Protein AF-A0A7S0E5P9-F1 (afdb_monomer_lite)

Foldseek 3Di:
DDDDDDDDDDPPDDDDDADPVLVVVDDPVVVVVLCVVVVPDPDPCSVVVVVVCCCVSRNDDDDPDPPPDDDDDDPVRVVVVVVVVVVVVVVVVVVPDPPPDPPPPPPDDDPPDPDPDDDDDDDDDDDDDDDDDDDPDDDPDDDDDDDPDDDDDDDDDDDDDDDDD

pLDDT: mean 71.52, std 15.53, range [39.62, 96.5]

InterPro domains:
  IPR021838 Protein of unknown function DUF3431 [PF11913] (8-65)

Organism: NCBI:txid33657

Radius of gyration: 34.5 Å; chains: 1; bounding box: 50×76×113 Å

Secondary structure (DSSP, 8-state):
---------PPPS------HHHHTTS-HHHHHHHHHHHHT---TTHHHHHHHHHHHHSPPP-PPPPTTSPPPPPHHHHHHHHHHHHHHHHHHHHHT--S-------------------S--PPPPPPPPPPPPPPPPPPPPPPPPPPPPPPPPPPPPPP------

Sequence (165 aa):
PPVEAVQLSFPQGARFAVSASAIRAHPKSYYEALLATVSHSTDPWAGYYIEWMWPSIFGREPCPLPASTASPSTHRKAMENLDVMYRARLAAAAATEAPAARRNLDASPVPYASPVASPDASPPSPSPPSPSPPPPSPSPPSPSPPPPSLPPSPLPPPPSLSLPP

Structure (mmCIF, N/CA/C/O backbone):
data_AF-A0A7S0E5P9-F1
#
_entry.id   AF-A0A7S0E5P9-F1
#
loop_
_atom_site.group_PDB
_atom_site.id
_atom_site.type_symbol
_atom_site.label_atom_id
_atom_site.label_alt_id
_atom_site.label_comp_id
_atom_site.label_asym_id
_atom_site.label_entity_id
_atom_site.label_seq_id
_atom_site.pdbx_PDB_ins_code
_atom_site.Cartn_x
_atom_site.Cartn_y
_atom_site.Cartn_z
_atom_site.occupancy
_atom_site.B_iso_or_equiv
_atom_site.auth_seq_id
_atom_site.auth_comp_id
_atom_site.auth_asym_id
_atom_site.auth_atom_id
_atom_site.pdbx_PDB_model_num
ATOM 1 N N . PRO A 1 1 ? 30.497 -39.253 -4.585 1.00 51.50 1 PRO A N 1
ATOM 2 C CA . PRO A 1 1 ? 29.521 -38.938 -3.514 1.00 51.50 1 PRO A CA 1
ATOM 3 C C . PRO A 1 1 ? 28.168 -38.497 -4.103 1.00 51.50 1 PRO A C 1
ATOM 5 O O . PRO A 1 1 ? 28.170 -37.651 -4.995 1.00 51.50 1 PRO A O 1
ATOM 8 N N . PRO A 1 2 ? 27.036 -39.080 -3.673 1.00 58.22 2 PRO A N 1
ATOM 9 C CA . PRO A 1 2 ? 25.722 -38.618 -4.106 1.00 58.22 2 PRO A CA 1
ATOM 10 C C . PRO A 1 2 ? 25.440 -37.244 -3.485 1.00 58.22 2 PRO A C 1
ATOM 12 O O . PRO A 1 2 ? 25.599 -37.057 -2.282 1.00 58.22 2 PRO A O 1
ATOM 15 N N . VAL A 1 3 ? 25.087 -36.272 -4.325 1.00 65.00 3 VAL A N 1
ATOM 16 C CA . VAL A 1 3 ? 24.648 -34.942 -3.893 1.00 65.00 3 VAL A CA 1
ATOM 17 C C . VAL A 1 3 ? 23.247 -35.068 -3.310 1.00 65.00 3 VAL A C 1
ATOM 19 O O . VAL A 1 3 ? 22.302 -35.424 -4.011 1.00 65.00 3 VAL A O 1
ATOM 22 N N . GLU A 1 4 ? 23.140 -34.827 -2.010 1.00 73.75 4 GLU A N 1
ATOM 23 C CA . GLU A 1 4 ? 21.875 -34.779 -1.290 1.00 73.75 4 GLU A CA 1
ATOM 24 C C . GLU A 1 4 ? 21.001 -33.671 -1.894 1.00 73.75 4 GLU A C 1
ATOM 26 O O . GLU A 1 4 ? 21.439 -32.529 -2.062 1.00 73.75 4 GLU A O 1
ATOM 31 N N . ALA A 1 5 ? 19.783 -34.025 -2.306 1.00 73.19 5 ALA A N 1
ATOM 32 C CA . ALA A 1 5 ? 18.866 -33.083 -2.925 1.00 73.19 5 ALA A CA 1
ATOM 33 C C . ALA A 1 5 ? 18.388 -32.078 -1.869 1.00 73.19 5 ALA A C 1
ATOM 35 O O . ALA A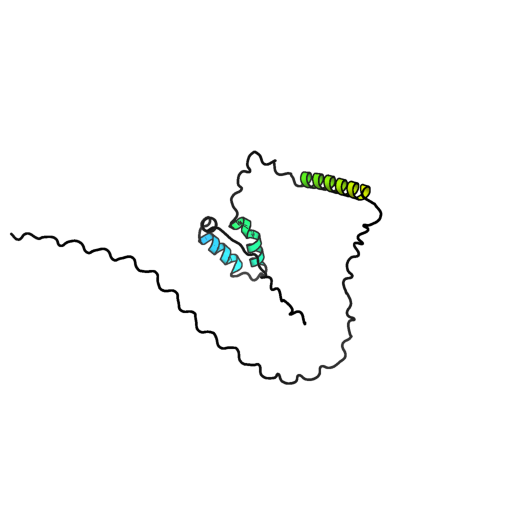 1 5 ? 17.559 -32.394 -1.018 1.00 73.19 5 ALA A O 1
ATOM 36 N N . VAL A 1 6 ? 18.914 -30.854 -1.923 1.00 78.38 6 VAL A N 1
ATOM 37 C CA . VAL A 1 6 ? 18.455 -29.753 -1.073 1.00 78.38 6 VAL A CA 1
ATOM 38 C C . VAL A 1 6 ? 17.080 -29.304 -1.565 1.00 78.38 6 VAL A C 1
ATOM 40 O O . VAL A 1 6 ? 16.957 -28.644 -2.597 1.00 78.38 6 VAL A O 1
ATOM 43 N N . GLN A 1 7 ? 16.031 -29.664 -0.826 1.00 77.38 7 GLN A N 1
ATOM 44 C CA . GLN A 1 7 ? 14.682 -29.170 -1.075 1.00 77.38 7 GLN A CA 1
ATOM 45 C C . GLN A 1 7 ? 14.541 -27.756 -0.502 1.00 77.38 7 GLN A C 1
ATOM 47 O O . GLN A 1 7 ? 14.455 -27.555 0.708 1.00 77.38 7 GLN A O 1
ATOM 52 N N . LEU A 1 8 ? 14.509 -26.761 -1.388 1.00 72.62 8 LEU A N 1
ATOM 53 C CA . LEU A 1 8 ? 14.230 -25.374 -1.028 1.00 72.62 8 LEU A CA 1
ATOM 54 C C . LEU A 1 8 ? 12.713 -25.162 -0.954 1.00 72.62 8 LEU A C 1
ATOM 56 O O . LEU A 1 8 ? 12.028 -25.146 -1.975 1.00 72.62 8 LEU A O 1
ATOM 60 N N . SER A 1 9 ? 12.179 -24.989 0.255 1.00 67.38 9 SER A N 1
ATOM 61 C CA . SER A 1 9 ? 10.795 -24.560 0.468 1.00 67.38 9 SER A CA 1
ATOM 62 C C . SER A 1 9 ? 10.731 -23.036 0.544 1.00 67.38 9 SER A C 1
ATOM 64 O O . SER A 1 9 ? 11.218 -22.436 1.505 1.00 67.38 9 SER A O 1
ATOM 66 N N . PHE A 1 10 ? 10.111 -22.403 -0.448 1.00 67.62 10 PHE A N 1
ATOM 67 C CA . PHE A 1 10 ? 9.797 -20.980 -0.385 1.00 67.62 10 PHE A CA 1
ATOM 68 C C . PHE A 1 10 ? 8.456 -20.812 0.332 1.00 67.62 10 PHE A C 1
ATOM 70 O O . PHE A 1 10 ? 7.471 -21.408 -0.113 1.00 67.62 10 PHE A O 1
ATOM 77 N N . PRO A 1 11 ? 8.381 -20.041 1.431 1.00 58.50 11 PRO A N 1
ATOM 78 C CA . PRO A 1 11 ? 7.094 -19.719 2.025 1.00 58.50 11 PRO A CA 1
ATOM 79 C C . PRO A 1 11 ? 6.270 -18.966 0.979 1.00 58.50 11 PRO A C 1
ATOM 81 O O . PRO A 1 11 ? 6.679 -17.910 0.498 1.00 58.50 11 PRO A O 1
ATOM 84 N N . GLN A 1 12 ? 5.137 -19.543 0.587 1.00 66.00 12 GLN A N 1
ATOM 85 C CA . GLN A 1 12 ? 4.184 -18.866 -0.279 1.00 66.00 12 GLN A CA 1
ATOM 86 C C . GLN A 1 12 ? 3.399 -17.876 0.582 1.00 66.00 12 GLN A C 1
ATOM 88 O O . GLN A 1 12 ? 2.796 -18.266 1.579 1.00 66.00 12 GLN A O 1
ATOM 93 N N . GLY A 1 13 ? 3.479 -16.596 0.233 1.00 64.62 13 GLY A N 1
ATOM 94 C CA . GLY A 1 13 ? 2.862 -15.501 0.977 1.00 64.62 13 GLY A CA 1
ATOM 95 C C . GLY A 1 13 ? 3.818 -14.326 1.142 1.00 64.62 13 GLY A C 1
ATOM 96 O O . GLY A 1 13 ? 5.039 -14.490 1.219 1.00 64.62 13 GLY A O 1
ATOM 97 N N . ALA A 1 14 ? 3.274 -13.117 1.176 1.00 67.69 14 ALA A N 1
ATOM 98 C CA . ALA A 1 14 ? 4.078 -11.926 1.384 1.00 67.69 14 ALA A CA 1
ATOM 99 C C . ALA A 1 14 ? 4.309 -11.688 2.889 1.00 67.69 14 ALA A C 1
ATOM 101 O O . ALA A 1 14 ? 3.421 -11.855 3.725 1.00 67.69 14 ALA A O 1
ATOM 102 N N . ARG A 1 15 ? 5.550 -11.342 3.254 1.00 70.81 15 ARG A N 1
ATOM 103 C CA . ARG A 1 15 ? 5.916 -10.955 4.623 1.00 70.81 15 ARG A CA 1
ATOM 104 C C . ARG A 1 15 ? 5.878 -9.444 4.703 1.00 70.81 15 ARG A C 1
ATOM 106 O O . ARG A 1 15 ? 6.600 -8.768 3.974 1.00 70.81 15 ARG A O 1
ATOM 113 N N . PHE A 1 16 ? 5.082 -8.929 5.623 1.00 72.88 16 PHE A N 1
ATOM 114 C CA . PHE A 1 16 ? 4.901 -7.499 5.787 1.00 72.88 16 PHE A CA 1
ATOM 115 C C . PHE A 1 16 ? 5.327 -7.090 7.188 1.00 72.88 16 PHE A C 1
ATOM 117 O O . PHE A 1 16 ? 5.060 -7.783 8.170 1.00 72.88 16 PHE A O 1
ATOM 124 N N . ALA A 1 17 ? 6.000 -5.950 7.267 1.00 82.12 17 ALA A N 1
ATOM 125 C CA . ALA A 1 17 ? 6.337 -5.303 8.518 1.00 82.12 17 ALA A CA 1
ATOM 126 C C . ALA A 1 17 ? 5.605 -3.964 8.558 1.00 82.12 17 ALA A C 1
ATOM 128 O O . ALA A 1 17 ? 5.734 -3.149 7.646 1.00 82.12 17 ALA A O 1
ATOM 129 N N . VAL A 1 18 ? 4.833 -3.749 9.617 1.00 86.50 18 VAL A N 1
ATOM 130 C CA . VAL A 1 18 ? 4.072 -2.519 9.836 1.00 86.50 18 VAL A CA 1
ATOM 131 C C . VAL A 1 18 ? 4.448 -1.977 11.209 1.00 86.50 18 VAL A C 1
ATOM 133 O O . VAL A 1 18 ? 4.596 -2.739 12.165 1.00 86.50 18 VAL A O 1
ATOM 136 N N . SER A 1 19 ? 4.635 -0.663 11.322 1.00 90.00 19 SER A N 1
ATOM 137 C CA . SER A 1 19 ? 4.920 -0.043 12.615 1.00 90.00 19 SER A CA 1
ATOM 138 C C . SER A 1 19 ? 3.683 -0.062 13.518 1.00 90.00 19 SER A C 1
ATOM 140 O O . SER A 1 19 ? 2.547 0.057 13.058 1.00 90.00 19 SER A O 1
ATOM 142 N N . ALA A 1 20 ? 3.897 -0.112 14.835 1.00 90.44 20 ALA A N 1
ATOM 143 C CA . ALA A 1 20 ? 2.802 0.010 15.801 1.00 90.44 20 ALA A CA 1
ATOM 144 C C . ALA A 1 20 ? 2.008 1.321 15.626 1.00 90.44 20 ALA A C 1
ATOM 146 O O . ALA A 1 20 ? 0.804 1.348 15.867 1.00 90.44 20 ALA A O 1
ATOM 147 N N . SER A 1 21 ? 2.667 2.399 15.184 1.00 91.31 21 SER A N 1
ATOM 148 C CA . SER A 1 21 ? 2.012 3.672 14.873 1.00 91.31 21 SER A CA 1
ATOM 149 C C . SER A 1 21 ? 1.066 3.575 13.676 1.00 91.31 21 SER A C 1
ATOM 151 O O . SER A 1 21 ? -0.041 4.090 13.760 1.00 91.31 21 SER A O 1
ATOM 153 N N . ALA A 1 22 ? 1.459 2.882 12.603 1.00 89.50 22 ALA A N 1
ATOM 154 C CA . ALA A 1 22 ? 0.614 2.694 11.426 1.00 89.50 22 ALA A CA 1
ATOM 155 C C . ALA A 1 22 ? -0.602 1.809 11.740 1.00 89.50 22 ALA A C 1
ATOM 157 O O . ALA A 1 22 ? -1.702 2.101 11.291 1.00 89.50 22 ALA A O 1
ATOM 158 N N . ILE A 1 23 ? -0.446 0.791 12.595 1.00 91.31 23 ILE A N 1
ATOM 159 C CA . ILE A 1 23 ? -1.583 -0.022 13.061 1.00 91.31 23 ILE A CA 1
ATOM 160 C C . ILE A 1 23 ? -2.570 0.831 13.871 1.00 91.31 23 ILE A C 1
ATOM 162 O O . ILE A 1 23 ? -3.781 0.720 13.706 1.00 91.31 23 ILE A O 1
ATOM 166 N N . ARG A 1 24 ? -2.068 1.712 14.740 1.00 92.94 24 ARG A N 1
ATOM 167 C CA . ARG A 1 24 ? -2.908 2.580 15.581 1.00 92.94 24 ARG A CA 1
ATOM 168 C C . ARG A 1 24 ? -3.476 3.797 14.846 1.00 92.94 24 ARG A C 1
ATOM 170 O O . ARG A 1 24 ? -4.252 4.528 15.452 1.00 92.94 24 ARG A O 1
ATOM 177 N N . ALA A 1 25 ? -3.102 4.023 13.585 1.00 91.75 25 ALA A N 1
ATOM 178 C CA . ALA A 1 25 ? -3.661 5.104 12.773 1.00 91.75 25 ALA A CA 1
ATOM 179 C C . ALA A 1 25 ? -5.161 4.900 12.503 1.00 91.75 25 ALA A C 1
ATOM 181 O O . ALA A 1 25 ? -5.897 5.874 12.374 1.00 91.75 25 ALA A O 1
ATOM 182 N N . HIS A 1 26 ? -5.614 3.644 12.491 1.00 91.38 26 HIS A N 1
ATOM 183 C CA . HIS A 1 26 ? -7.023 3.291 12.347 1.00 91.38 26 HIS A CA 1
ATOM 184 C C . HIS A 1 26 ? -7.623 2.823 13.678 1.00 91.38 26 HIS A C 1
ATOM 186 O O . HIS A 1 26 ? -6.952 2.129 14.452 1.00 91.38 26 HIS A O 1
ATOM 192 N N . PRO A 1 27 ? -8.896 3.152 13.960 1.00 94.38 27 PRO A N 1
ATOM 193 C CA . PRO A 1 27 ? -9.598 2.622 15.121 1.00 94.38 27 PRO A CA 1
ATOM 194 C C . PRO A 1 27 ? -9.860 1.118 14.965 1.00 94.38 27 PRO A C 1
ATOM 196 O O . PRO A 1 27 ? -9.960 0.595 13.858 1.00 94.38 27 PRO A O 1
ATOM 199 N N . LYS A 1 28 ? -10.057 0.411 16.084 1.00 94.44 28 LYS A N 1
ATOM 200 C CA . LYS A 1 28 ? -10.347 -1.036 16.086 1.00 94.44 28 LYS A CA 1
ATOM 201 C C . LYS A 1 28 ? -11.527 -1.413 15.176 1.00 94.44 28 LYS A C 1
ATOM 203 O O . LYS A 1 28 ? -11.445 -2.408 14.463 1.00 94.44 28 LYS A O 1
ATOM 208 N N . SER A 1 29 ? -12.577 -0.591 15.164 1.00 96.50 29 SER A N 1
ATOM 209 C CA . SER A 1 29 ? -13.784 -0.802 14.354 1.00 96.50 29 SER A CA 1
ATOM 210 C C . SER A 1 29 ? -13.505 -0.879 12.851 1.00 96.50 29 SER A C 1
ATOM 212 O O . SER A 1 29 ? -14.191 -1.606 12.139 1.00 96.50 29 SER A O 1
ATOM 214 N N . TYR A 1 30 ? -12.477 -0.178 12.363 1.00 94.00 30 TYR A N 1
ATOM 215 C CA . TYR A 1 30 ? -12.048 -0.261 10.969 1.00 94.00 30 TYR A CA 1
ATOM 216 C C . TYR A 1 30 ? -11.570 -1.678 10.622 1.00 94.00 30 TYR A C 1
ATOM 218 O O . TYR A 1 30 ? -12.003 -2.258 9.630 1.00 94.00 30 TYR A O 1
ATOM 226 N N . TYR A 1 31 ? -10.728 -2.269 11.474 1.00 92.62 31 TYR A N 1
ATOM 227 C CA . TYR A 1 31 ? -10.227 -3.630 11.276 1.00 92.62 31 TYR A CA 1
ATOM 228 C C . TYR A 1 31 ? -11.314 -4.688 11.460 1.00 92.62 31 TYR A C 1
ATOM 230 O O . TYR A 1 31 ? -11.303 -5.695 10.761 1.00 92.62 31 TYR A O 1
ATOM 238 N N . GLU A 1 32 ? -12.267 -4.461 12.366 1.00 94.12 32 GLU A N 1
ATOM 239 C CA . GLU A 1 32 ? -13.432 -5.338 12.533 1.00 94.12 32 GLU A CA 1
ATOM 240 C C . GLU A 1 32 ? -14.303 -5.352 11.271 1.00 94.12 32 GLU A C 1
ATOM 242 O O . GLU A 1 32 ? -14.692 -6.425 10.811 1.00 94.12 32 GLU A O 1
ATOM 247 N N . ALA A 1 33 ? -14.539 -4.189 10.656 1.00 91.19 33 ALA A N 1
ATOM 248 C CA . ALA A 1 33 ? -15.236 -4.101 9.376 1.00 91.19 33 ALA A CA 1
ATOM 249 C C . ALA A 1 33 ? -14.454 -4.800 8.251 1.00 91.19 33 ALA A C 1
ATOM 251 O O . ALA A 1 33 ? -15.044 -5.528 7.457 1.00 91.19 33 ALA A O 1
ATOM 252 N N . LEU A 1 34 ? -13.128 -4.632 8.214 1.00 89.75 34 LEU A N 1
ATOM 253 C CA . LEU A 1 34 ? -12.252 -5.288 7.239 1.00 89.75 34 LEU A CA 1
ATOM 254 C C . LEU A 1 34 ? -12.236 -6.817 7.402 1.00 89.75 34 LEU A C 1
ATOM 256 O O . LEU A 1 34 ? -12.175 -7.550 6.425 1.00 89.75 34 LEU A O 1
ATOM 260 N N . LEU A 1 35 ? -12.298 -7.315 8.637 1.00 89.06 35 LEU A N 1
ATOM 261 C CA . LEU A 1 35 ? -12.389 -8.747 8.917 1.00 89.06 35 LEU A CA 1
ATOM 262 C C . LEU A 1 35 ? -13.749 -9.309 8.512 1.00 89.06 35 LEU A C 1
ATOM 264 O O . LEU A 1 35 ? -13.800 -10.397 7.944 1.00 89.06 35 LEU A O 1
ATOM 268 N N . ALA A 1 36 ? -14.830 -8.564 8.752 1.00 88.44 36 ALA A N 1
ATOM 269 C CA . ALA A 1 36 ? -16.182 -8.987 8.403 1.00 88.44 36 ALA A CA 1
ATOM 270 C C . ALA A 1 36 ? -16.370 -9.214 6.892 1.00 88.44 36 ALA A C 1
ATOM 272 O O . ALA A 1 36 ? -17.163 -10.073 6.503 1.00 88.44 36 ALA A O 1
ATOM 273 N N . THR A 1 37 ? -15.634 -8.495 6.032 1.00 83.88 37 THR A N 1
ATOM 274 C CA . THR A 1 37 ? -15.699 -8.708 4.575 1.00 83.88 37 THR A CA 1
ATOM 275 C C . THR A 1 37 ? -15.058 -10.025 4.138 1.00 83.88 37 THR A C 1
ATOM 277 O O . THR A 1 37 ? -15.481 -10.596 3.136 1.00 83.88 37 THR A O 1
ATOM 280 N N . VAL A 1 38 ? -14.076 -10.538 4.888 1.00 83.06 38 VAL A N 1
ATOM 281 C CA . VAL A 1 38 ? -13.331 -11.760 4.540 1.00 83.06 38 VAL A CA 1
ATOM 282 C C . VAL A 1 38 ? -13.849 -12.984 5.302 1.00 83.06 38 VAL A C 1
ATOM 284 O O . VAL A 1 38 ? -13.902 -14.074 4.736 1.00 83.06 38 VAL A O 1
ATOM 287 N N . SER A 1 39 ? -14.284 -12.827 6.559 1.00 78.25 39 SER A N 1
ATOM 288 C CA . SER A 1 39 ? -14.667 -13.932 7.457 1.00 78.25 39 SER A CA 1
ATOM 289 C C . SER A 1 39 ? -15.880 -14.738 6.989 1.00 78.25 39 SER A C 1
ATOM 291 O O . SER A 1 39 ? -16.036 -15.893 7.378 1.00 78.25 39 SER A O 1
ATOM 293 N N . HIS A 1 40 ? -16.734 -14.136 6.160 1.00 72.81 40 HIS A N 1
ATOM 294 C CA . HIS A 1 40 ? -17.922 -14.770 5.582 1.00 72.81 40 HIS A CA 1
ATOM 295 C C . HIS A 1 40 ? -17.843 -14.888 4.056 1.00 72.81 40 HIS A C 1
ATOM 297 O O . HIS A 1 40 ? -18.841 -15.206 3.408 1.00 72.81 40 HIS A O 1
ATOM 303 N N . SER A 1 41 ? -16.674 -14.612 3.471 1.00 63.09 41 SER A N 1
ATOM 304 C CA . SER A 1 41 ? -16.512 -14.641 2.023 1.00 63.09 41 SER A CA 1
ATOM 305 C C . SER A 1 41 ? -16.537 -16.080 1.507 1.00 63.09 41 SER A C 1
ATOM 307 O O . SER A 1 41 ? -15.787 -16.948 1.944 1.00 63.09 41 SER A O 1
ATOM 309 N N . THR A 1 42 ? -17.434 -16.339 0.557 1.00 71.69 42 THR A N 1
ATOM 310 C CA . THR A 1 42 ? -17.412 -17.562 -0.262 1.00 71.69 42 THR A CA 1
ATOM 311 C C . THR A 1 42 ? -16.310 -17.492 -1.324 1.00 71.69 42 THR A C 1
ATOM 313 O O . THR A 1 42 ? -15.980 -18.500 -1.942 1.00 71.69 42 THR A O 1
ATOM 316 N N . ASP A 1 43 ? -15.764 -16.294 -1.554 1.00 77.25 43 ASP A N 1
ATOM 317 C CA . ASP A 1 43 ? -14.761 -16.026 -2.573 1.00 77.25 43 ASP A CA 1
ATOM 318 C C . ASP A 1 43 ? -13.345 -16.368 -2.069 1.00 77.25 43 ASP A C 1
ATOM 320 O O . ASP A 1 43 ? -12.824 -15.671 -1.191 1.00 77.25 43 ASP A O 1
ATOM 324 N N . PRO A 1 44 ? -12.680 -17.391 -2.639 1.00 80.38 44 PRO A N 1
ATOM 325 C CA . PRO A 1 44 ? -11.316 -17.755 -2.265 1.00 80.38 44 PRO A CA 1
ATOM 326 C C . PRO A 1 44 ? -10.283 -16.653 -2.561 1.00 80.38 44 PRO A C 1
ATOM 328 O O . PRO A 1 44 ? -9.168 -16.719 -2.044 1.00 80.38 44 PRO A O 1
ATOM 331 N N . TRP A 1 45 ? -10.623 -15.635 -3.360 1.00 82.12 45 TRP A N 1
ATOM 332 C CA . TRP A 1 45 ? -9.715 -14.546 -3.730 1.00 82.12 45 TRP A CA 1
ATOM 333 C C . TRP A 1 45 ? -9.762 -13.340 -2.784 1.00 82.12 45 TRP A C 1
ATOM 335 O O . TRP A 1 45 ? -8.890 -12.474 -2.865 1.00 82.12 45 TRP A O 1
ATOM 345 N N . ALA A 1 46 ? -10.716 -13.269 -1.850 1.00 82.69 46 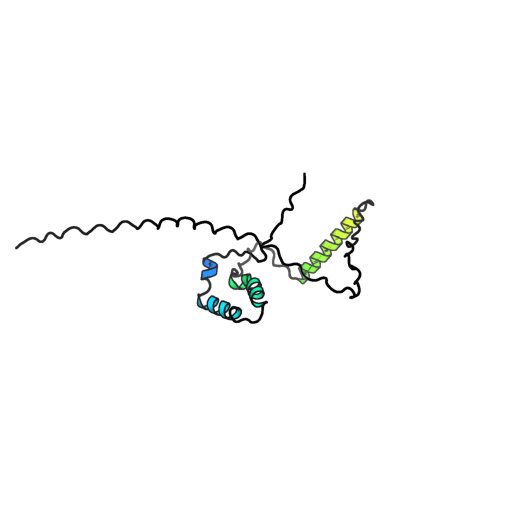ALA A N 1
ATOM 346 C CA . ALA A 1 46 ? -10.883 -12.111 -0.964 1.00 82.69 46 ALA A CA 1
ATOM 347 C C . ALA A 1 46 ? -9.615 -11.788 -0.144 1.00 82.69 46 ALA A C 1
ATOM 349 O O . ALA A 1 46 ? -9.248 -10.621 0.014 1.00 82.69 46 ALA A O 1
ATOM 350 N N . GLY A 1 47 ? -8.898 -12.819 0.316 1.00 81.12 47 GLY A N 1
ATOM 351 C CA . GLY A 1 47 ? -7.613 -12.652 1.003 1.00 81.12 47 GLY A CA 1
ATOM 352 C C . GLY A 1 47 ? -6.540 -12.007 0.118 1.00 81.12 47 GLY A C 1
ATOM 353 O O . GLY A 1 47 ? -5.834 -11.106 0.564 1.00 81.12 47 GLY A O 1
ATOM 354 N N . TYR A 1 48 ? -6.481 -12.382 -1.163 1.00 83.31 48 TYR A N 1
ATOM 355 C CA . TYR A 1 48 ? -5.535 -11.812 -2.127 1.00 83.31 48 TYR A CA 1
ATOM 356 C C . TYR A 1 48 ? -5.785 -10.319 -2.369 1.00 83.31 48 TYR A C 1
ATOM 358 O O . TYR A 1 48 ? -4.847 -9.526 -2.465 1.00 83.31 48 TYR A O 1
ATOM 366 N N . TYR A 1 49 ? -7.052 -9.905 -2.416 1.00 84.00 49 TYR A N 1
ATOM 367 C CA . TYR A 1 49 ? -7.392 -8.488 -2.532 1.00 84.00 49 TYR A CA 1
ATOM 368 C C . TYR A 1 49 ? -6.955 -7.683 -1.307 1.00 84.00 49 TYR A C 1
ATOM 370 O O . TYR A 1 49 ? -6.457 -6.568 -1.455 1.00 84.00 49 TYR A O 1
ATOM 378 N N . ILE A 1 50 ? -7.079 -8.244 -0.103 1.00 86.69 50 ILE A N 1
ATOM 379 C CA . ILE A 1 50 ? -6.595 -7.599 1.126 1.00 86.69 50 ILE A CA 1
ATOM 380 C C . ILE A 1 50 ? -5.076 -7.430 1.104 1.00 86.69 50 ILE A C 1
ATOM 382 O O . ILE A 1 50 ? -4.581 -6.361 1.464 1.00 86.69 50 ILE A O 1
ATOM 386 N N . GLU A 1 51 ? -4.342 -8.433 0.623 1.00 85.44 51 GLU A N 1
ATOM 387 C CA . GLU A 1 51 ? -2.893 -8.324 0.433 1.00 85.44 51 GLU A CA 1
ATOM 388 C C . GLU A 1 51 ? -2.533 -7.198 -0.546 1.00 85.44 51 GLU A C 1
ATOM 390 O O . GLU A 1 51 ? -1.625 -6.408 -0.281 1.00 85.44 51 GLU A O 1
ATOM 395 N N . TRP A 1 52 ? -3.284 -7.059 -1.641 1.00 84.06 52 TRP A N 1
ATOM 396 C CA . TRP A 1 52 ? -3.104 -5.966 -2.599 1.00 84.06 52 TRP A CA 1
ATOM 397 C C . TRP A 1 52 ? -3.441 -4.586 -2.036 1.00 84.06 52 TRP A C 1
ATOM 399 O O . TRP A 1 52 ? -2.811 -3.598 -2.413 1.00 84.06 52 TRP A O 1
ATOM 409 N N . MET A 1 53 ? -4.415 -4.498 -1.131 1.00 87.75 53 MET A N 1
ATOM 410 C CA . MET A 1 53 ? -4.824 -3.242 -0.498 1.00 87.75 53 MET A CA 1
ATOM 411 C C . MET A 1 53 ? -3.941 -2.840 0.686 1.00 87.75 53 MET A C 1
ATOM 413 O O . MET A 1 53 ? -4.128 -1.755 1.238 1.00 87.75 53 MET A O 1
ATOM 417 N N . TRP A 1 54 ? -2.958 -3.653 1.078 1.00 87.06 54 TRP A N 1
ATOM 418 C CA . TRP A 1 54 ? -2.066 -3.351 2.200 1.00 87.06 54 TRP A CA 1
ATOM 419 C C . TRP A 1 54 ? -1.435 -1.946 2.125 1.00 87.06 54 TRP A C 1
ATOM 421 O O . TRP A 1 54 ? -1.466 -1.234 3.135 1.00 87.06 54 TRP A O 1
ATOM 431 N N . PRO A 1 55 ? -0.935 -1.470 0.963 1.00 85.50 55 PRO A N 1
ATOM 432 C CA . PRO A 1 55 ? -0.409 -0.113 0.836 1.00 85.50 55 PRO A CA 1
ATOM 433 C C . PRO A 1 55 ? -1.467 0.973 1.029 1.00 85.50 55 PRO A C 1
ATOM 435 O O . PRO A 1 55 ? -1.116 2.087 1.380 1.00 85.50 55 PRO A O 1
ATOM 438 N N . SER A 1 56 ? -2.748 0.688 0.812 1.00 87.12 56 SER A N 1
ATOM 439 C CA . SER A 1 56 ? -3.834 1.632 1.093 1.00 87.12 56 SER A CA 1
ATOM 440 C C . SER A 1 56 ? -4.238 1.609 2.567 1.00 87.12 56 SER A C 1
ATOM 442 O O . SER A 1 56 ? -4.571 2.649 3.123 1.00 87.12 56 SER A O 1
ATOM 444 N N . ILE A 1 57 ? -4.178 0.441 3.213 1.00 89.25 57 ILE A N 1
ATOM 445 C CA . ILE A 1 57 ? -4.552 0.273 4.624 1.00 89.25 57 ILE A CA 1
ATOM 446 C C . ILE A 1 57 ? -3.475 0.854 5.548 1.00 89.25 57 ILE A C 1
ATOM 448 O O . ILE A 1 57 ? -3.784 1.590 6.479 1.00 89.25 57 ILE A O 1
ATOM 452 N N . PHE A 1 58 ? -2.203 0.543 5.295 1.00 89.44 58 PHE A N 1
ATOM 453 C CA . PHE A 1 58 ? -1.078 0.935 6.156 1.00 89.44 58 PHE A CA 1
ATOM 454 C C . PHE A 1 58 ? -0.081 1.868 5.463 1.00 89.44 58 PHE A C 1
ATOM 456 O O . PHE A 1 58 ? 1.012 2.113 5.984 1.00 89.44 58 PHE A O 1
ATOM 463 N N . GLY A 1 59 ? -0.429 2.365 4.275 1.00 82.31 59 GLY A N 1
ATOM 464 C CA . GLY A 1 59 ? 0.377 3.340 3.557 1.00 82.31 59 GLY A CA 1
ATOM 465 C C . GLY A 1 59 ? 0.606 4.592 4.373 1.00 82.31 59 GLY A C 1
ATOM 466 O O . GLY A 1 59 ? -0.218 5.008 5.185 1.00 82.31 59 GLY A O 1
ATOM 467 N N . ARG A 1 60 ? 1.755 5.217 4.137 1.00 73.00 60 ARG A N 1
ATOM 468 C CA . ARG A 1 60 ? 1.985 6.570 4.628 1.00 73.00 60 ARG A CA 1
ATOM 469 C C . ARG A 1 60 ? 1.206 7.526 3.738 1.00 73.00 60 ARG A C 1
ATOM 471 O O . ARG A 1 60 ? 1.192 7.350 2.520 1.00 73.00 60 ARG A O 1
ATOM 478 N N . GLU A 1 61 ? 0.642 8.559 4.352 1.00 70.94 61 GLU A N 1
ATOM 479 C CA . GLU A 1 61 ? 0.180 9.738 3.624 1.00 70.94 61 GLU A CA 1
ATOM 480 C C . GLU A 1 61 ? 1.279 10.206 2.656 1.00 70.94 61 GLU A C 1
ATOM 482 O O . GLU A 1 61 ? 2.469 10.132 3.009 1.00 70.94 61 GLU A O 1
ATOM 487 N N . PRO A 1 62 ? 0.917 10.648 1.439 1.00 69.25 62 PRO A N 1
ATOM 488 C CA . PRO A 1 62 ? 1.881 11.099 0.453 1.00 69.25 62 PRO A CA 1
ATOM 489 C C . PRO A 1 62 ? 2.772 12.173 1.075 1.00 69.25 62 PRO A C 1
ATOM 491 O O . PRO A 1 62 ? 2.337 13.275 1.405 1.00 69.25 62 PRO A O 1
ATOM 494 N N . CYS A 1 63 ? 4.043 11.824 1.271 1.00 68.50 63 CYS A N 1
ATOM 495 C CA . CYS A 1 63 ? 5.032 12.777 1.741 1.00 68.50 63 CYS A CA 1
ATOM 496 C C . CYS A 1 63 ? 5.243 13.810 0.630 1.00 68.50 63 CYS A C 1
ATOM 498 O O . CYS A 1 63 ? 5.426 13.410 -0.526 1.00 68.50 63 CYS A O 1
ATOM 500 N N . PRO A 1 64 ? 5.270 15.116 0.945 1.00 70.00 64 PRO A N 1
ATOM 501 C CA . PRO A 1 64 ? 5.733 16.096 -0.018 1.00 70.00 64 PRO A CA 1
ATOM 502 C C . PRO A 1 64 ? 7.156 15.715 -0.426 1.00 70.00 64 PRO A C 1
ATOM 504 O O . PRO A 1 64 ? 8.054 15.576 0.410 1.00 70.00 64 PRO A O 1
ATOM 507 N N . LEU A 1 65 ? 7.327 15.466 -1.719 1.00 70.62 65 LEU A N 1
ATOM 508 C CA . LEU A 1 65 ? 8.624 15.205 -2.317 1.00 70.62 65 LEU A CA 1
ATOM 509 C C . LEU A 1 65 ? 9.515 16.445 -2.095 1.00 70.62 65 LEU A C 1
ATOM 511 O O . LEU A 1 65 ? 9.020 17.570 -2.221 1.00 70.62 65 LEU A O 1
ATOM 515 N N . PRO A 1 66 ? 10.801 16.289 -1.726 1.00 77.38 66 PRO A N 1
ATOM 516 C CA . PRO A 1 66 ? 11.681 17.436 -1.525 1.00 77.38 66 PRO A CA 1
ATOM 517 C C . PRO A 1 66 ? 11.746 18.272 -2.810 1.00 77.38 66 PRO A C 1
ATOM 519 O O . PRO A 1 66 ? 11.770 17.721 -3.903 1.00 77.38 66 PRO A O 1
ATOM 522 N N . ALA A 1 67 ? 11.839 19.600 -2.714 1.00 68.69 67 ALA A N 1
ATOM 523 C CA . ALA A 1 67 ? 11.843 20.481 -3.896 1.00 68.69 67 ALA A CA 1
ATOM 524 C C . ALA A 1 67 ? 12.968 20.176 -4.918 1.00 68.69 67 ALA A C 1
ATOM 526 O O . ALA A 1 67 ? 12.914 20.631 -6.055 1.00 68.69 67 ALA A O 1
ATOM 527 N N . SER A 1 68 ? 13.979 19.401 -4.509 1.00 72.06 68 SER A N 1
ATOM 528 C CA . SER A 1 68 ? 15.084 18.916 -5.345 1.00 72.06 68 SER A CA 1
ATOM 529 C C . SER A 1 68 ? 14.717 17.712 -6.232 1.00 72.06 68 SER A C 1
ATOM 531 O O . SER A 1 68 ? 15.364 17.471 -7.250 1.00 72.06 68 SER A O 1
ATOM 533 N N . THR A 1 69 ? 13.679 16.939 -5.896 1.00 70.19 69 THR A N 1
ATOM 534 C CA . THR A 1 69 ? 13.237 15.848 -6.775 1.00 70.19 69 THR A CA 1
ATOM 535 C C . THR A 1 69 ? 12.525 16.414 -7.992 1.00 70.19 69 THR A C 1
ATOM 537 O O . THR A 1 69 ? 11.549 17.153 -7.864 1.00 70.19 69 THR A O 1
ATOM 540 N N . ALA A 1 70 ? 13.018 16.046 -9.176 1.00 69.38 70 ALA A N 1
ATOM 541 C CA . ALA A 1 70 ? 12.378 16.378 -10.437 1.00 69.38 70 ALA A CA 1
ATOM 542 C C . ALA A 1 70 ? 10.907 15.945 -10.414 1.00 69.38 70 ALA A C 1
ATOM 544 O O . ALA A 1 70 ? 10.574 14.873 -9.899 1.00 69.38 70 ALA A O 1
ATOM 545 N N . SER A 1 71 ? 10.036 16.780 -10.983 1.00 74.06 71 SER A N 1
ATOM 546 C CA . SER A 1 71 ? 8.608 16.491 -11.061 1.00 74.06 71 SER A CA 1
ATOM 547 C C . SER A 1 71 ? 8.382 15.097 -11.654 1.00 74.06 71 SER A C 1
ATOM 549 O O . SER A 1 71 ? 9.031 14.763 -12.655 1.00 74.06 71 SER A O 1
ATOM 551 N N . PRO A 1 72 ? 7.475 14.287 -11.077 1.00 77.00 72 PRO A N 1
ATOM 552 C CA . PRO A 1 72 ? 7.208 12.948 -11.577 1.00 77.00 72 PRO A CA 1
ATOM 553 C C . PRO A 1 72 ? 6.855 13.023 -13.063 1.00 77.00 72 PRO A C 1
ATOM 555 O O . PRO A 1 72 ? 5.979 13.782 -13.485 1.00 77.00 72 PRO A O 1
ATOM 558 N N . SER A 1 73 ? 7.592 12.273 -13.882 1.00 81.44 73 SER A N 1
ATOM 559 C CA . SER A 1 73 ? 7.356 12.236 -15.320 1.00 81.44 73 SER A CA 1
ATOM 560 C C . SER A 1 73 ? 5.986 11.626 -15.599 1.00 81.44 73 SER A C 1
ATOM 562 O O . SER A 1 73 ? 5.635 10.597 -15.021 1.00 81.44 73 SER A O 1
ATOM 564 N N . THR A 1 74 ? 5.226 12.219 -16.517 1.00 90.06 74 THR A N 1
ATOM 565 C CA . THR A 1 74 ? 3.963 11.624 -16.964 1.00 90.06 74 THR A CA 1
ATOM 566 C C . THR A 1 74 ? 4.234 10.311 -17.698 1.00 90.06 74 THR A C 1
ATOM 568 O O . THR A 1 74 ? 5.291 10.153 -18.310 1.00 90.06 74 THR A O 1
ATOM 571 N N . HIS A 1 75 ? 3.273 9.381 -17.682 1.00 86.94 75 HIS A N 1
ATOM 572 C CA . HIS A 1 75 ? 3.412 8.081 -18.351 1.00 86.94 75 HIS A CA 1
ATOM 573 C C . HIS A 1 75 ? 3.854 8.220 -19.818 1.00 86.94 75 HIS A C 1
ATOM 575 O O . HIS A 1 75 ? 4.823 7.597 -20.236 1.00 86.94 75 HIS A O 1
ATOM 581 N N . ARG A 1 76 ? 3.212 9.120 -20.572 1.00 93.12 76 ARG A N 1
ATOM 582 C CA . ARG A 1 76 ? 3.578 9.434 -21.961 1.00 93.12 76 ARG A CA 1
ATOM 583 C C . ARG A 1 76 ? 5.045 9.852 -22.099 1.00 93.12 76 ARG A C 1
ATOM 585 O O . ARG A 1 76 ? 5.766 9.268 -22.897 1.00 93.12 76 ARG A O 1
ATOM 592 N N . LYS A 1 77 ? 5.502 10.802 -21.278 1.00 93.38 77 LYS A N 1
ATOM 593 C CA . LYS A 1 77 ? 6.890 11.285 -21.309 1.00 93.38 77 LYS A CA 1
ATOM 594 C C . LYS A 1 77 ? 7.886 10.188 -20.917 1.00 93.38 77 LYS A C 1
ATOM 596 O O . LYS A 1 77 ? 8.985 10.128 -21.459 1.00 93.38 77 LYS A O 1
ATOM 601 N N . ALA A 1 78 ? 7.506 9.311 -19.988 1.00 91.19 78 ALA A N 1
ATOM 602 C CA . ALA A 1 78 ? 8.311 8.152 -19.620 1.00 91.19 78 ALA A CA 1
ATOM 603 C C . ALA A 1 78 ? 8.446 7.159 -20.788 1.00 91.19 78 ALA A C 1
ATOM 605 O O . ALA A 1 78 ? 9.543 6.663 -21.030 1.00 91.19 78 ALA A O 1
ATOM 606 N N . MET A 1 79 ? 7.366 6.912 -21.538 1.00 96.12 79 MET A N 1
ATOM 607 C CA . MET A 1 79 ? 7.381 6.037 -22.718 1.00 96.12 79 MET A CA 1
ATOM 608 C C . MET A 1 79 ? 8.194 6.618 -23.874 1.00 96.12 79 MET A C 1
ATOM 610 O O . MET A 1 79 ? 8.982 5.897 -24.477 1.00 96.12 79 MET A O 1
ATOM 614 N N . GLU A 1 80 ? 8.081 7.920 -24.132 1.00 96.12 80 GLU A N 1
ATOM 615 C CA . GLU A 1 80 ? 8.921 8.610 -25.120 1.00 96.12 80 GLU A CA 1
ATOM 616 C C . GLU A 1 80 ? 10.410 8.487 -24.768 1.00 96.12 80 GLU A C 1
ATOM 618 O O . GLU A 1 80 ? 11.230 8.142 -25.618 1.00 96.12 80 GLU A O 1
ATOM 623 N N . ASN A 1 81 ? 10.770 8.701 -23.498 1.00 92.69 81 ASN A N 1
ATOM 624 C CA . ASN A 1 81 ? 12.155 8.566 -23.052 1.00 92.69 81 ASN A CA 1
ATOM 625 C C . ASN A 1 81 ? 12.654 7.114 -23.164 1.00 92.69 81 ASN A C 1
ATOM 627 O O . ASN A 1 81 ? 13.788 6.872 -23.573 1.00 92.69 81 ASN A O 1
ATOM 631 N N . LEU A 1 82 ? 11.796 6.139 -22.851 1.00 94.69 82 LEU A N 1
ATOM 632 C CA . LEU A 1 82 ? 12.118 4.720 -22.988 1.00 94.69 82 LEU A CA 1
ATOM 633 C C . LEU A 1 82 ? 12.389 4.344 -24.451 1.00 94.69 82 LEU A C 1
ATOM 635 O O . LEU A 1 82 ? 13.379 3.662 -24.709 1.00 94.69 82 LEU A O 1
ATOM 639 N N . ASP A 1 83 ? 11.582 4.827 -25.403 1.00 96.00 83 ASP A N 1
ATOM 640 C CA . ASP A 1 83 ? 11.807 4.602 -26.840 1.00 96.00 83 ASP A CA 1
ATOM 641 C C . ASP A 1 83 ? 13.155 5.183 -27.293 1.00 96.00 83 ASP A C 1
ATOM 643 O O . ASP A 1 83 ? 13.946 4.498 -27.945 1.00 96.00 83 ASP A O 1
ATOM 647 N N . VAL A 1 84 ? 13.480 6.408 -26.865 1.00 95.25 84 VAL A N 1
ATOM 648 C CA . VAL A 1 84 ? 14.779 7.035 -27.159 1.00 95.25 84 VAL A CA 1
ATOM 649 C C . VAL A 1 84 ? 15.935 6.191 -26.616 1.00 95.25 84 VAL A C 1
ATOM 651 O O . VAL A 1 84 ? 16.879 5.889 -27.352 1.00 95.25 84 VAL A O 1
ATOM 654 N N . MET A 1 85 ? 15.861 5.759 -25.353 1.00 94.00 85 MET A N 1
ATOM 655 C CA . MET A 1 85 ? 16.905 4.925 -24.751 1.00 94.00 85 MET A CA 1
ATOM 656 C C . MET A 1 85 ? 17.024 3.560 -25.438 1.00 94.00 85 MET A C 1
ATOM 658 O O . MET A 1 85 ? 18.133 3.058 -25.634 1.00 94.00 85 MET A O 1
ATOM 662 N N . TYR A 1 86 ? 15.900 2.961 -25.830 1.00 94.19 86 TYR A N 1
ATOM 663 C CA . TYR A 1 86 ? 15.872 1.679 -26.523 1.00 94.19 86 TYR A CA 1
ATOM 664 C C . TYR A 1 86 ? 16.540 1.768 -27.899 1.00 94.19 86 TYR A C 1
ATOM 666 O O . TYR A 1 86 ? 17.415 0.959 -28.209 1.00 94.19 86 TYR A O 1
ATOM 674 N N . ARG A 1 87 ? 16.218 2.796 -28.691 1.00 94.69 87 ARG A N 1
ATOM 675 C CA . ARG A 1 87 ? 16.850 3.021 -30.001 1.00 94.69 87 ARG A CA 1
ATOM 676 C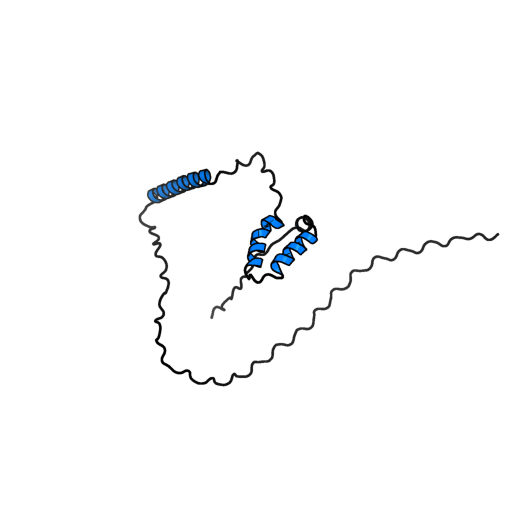 C . ARG A 1 87 ? 18.341 3.309 -29.884 1.00 94.69 87 ARG A C 1
ATOM 678 O O . ARG A 1 87 ? 19.118 2.768 -30.665 1.00 94.69 87 ARG A O 1
ATOM 685 N N . ALA A 1 88 ? 18.754 4.095 -28.890 1.00 92.00 88 ALA A N 1
ATOM 686 C CA . ALA A 1 88 ? 20.170 4.340 -28.625 1.00 92.00 88 ALA A CA 1
ATOM 687 C C . ALA A 1 88 ? 20.916 3.040 -28.277 1.00 92.00 88 ALA A C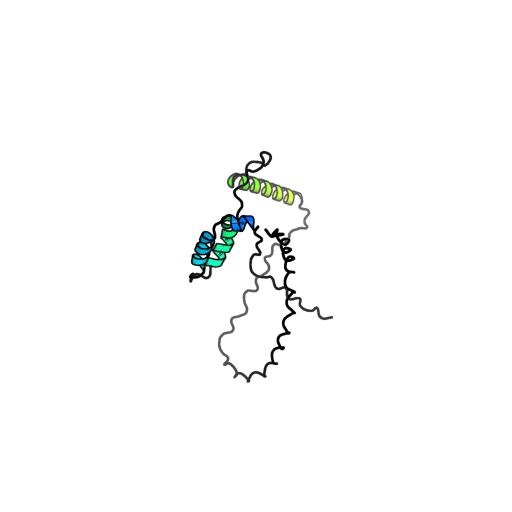 1
ATOM 689 O O . ALA A 1 88 ? 22.011 2.800 -28.784 1.00 92.00 88 ALA A O 1
ATOM 690 N N . ARG A 1 89 ? 20.302 2.158 -27.475 1.00 90.94 89 ARG A N 1
ATOM 691 C CA . ARG A 1 89 ? 20.856 0.832 -27.166 1.00 90.94 89 ARG A CA 1
ATOM 692 C C . ARG A 1 89 ? 20.958 -0.053 -28.410 1.00 90.94 89 ARG A C 1
ATOM 694 O O . ARG A 1 89 ? 21.974 -0.720 -28.572 1.00 90.94 89 ARG A O 1
ATOM 701 N N . LEU A 1 90 ? 19.947 -0.058 -29.280 1.00 91.88 90 LEU A N 1
ATOM 702 C CA . LEU A 1 90 ? 19.992 -0.811 -30.538 1.00 91.88 90 LEU A CA 1
ATOM 703 C C . LEU A 1 90 ? 21.096 -0.299 -31.470 1.00 91.88 90 LEU A C 1
ATOM 705 O O . LEU A 1 90 ? 21.852 -1.099 -32.012 1.00 91.88 90 LEU A O 1
ATOM 709 N N . ALA A 1 91 ? 21.235 1.021 -31.610 1.00 85.88 91 ALA A N 1
ATOM 710 C CA . ALA A 1 91 ? 22.288 1.627 -32.421 1.00 85.88 91 ALA A CA 1
ATOM 711 C C . ALA A 1 91 ? 23.690 1.316 -31.870 1.00 85.88 91 ALA A C 1
ATOM 713 O O . ALA A 1 91 ? 24.590 0.973 -32.633 1.00 85.88 91 ALA A O 1
ATOM 714 N N . ALA A 1 92 ? 23.870 1.366 -30.547 1.00 82.12 92 ALA A N 1
ATOM 715 C CA . ALA A 1 92 ? 25.126 0.988 -29.902 1.00 82.12 92 ALA A CA 1
ATOM 716 C C . ALA A 1 92 ? 25.443 -0.508 -30.075 1.00 82.12 92 ALA A C 1
ATOM 718 O O . ALA A 1 92 ? 26.594 -0.868 -30.318 1.00 82.12 92 ALA A O 1
ATOM 719 N N . ALA A 1 93 ? 24.433 -1.380 -29.996 1.00 77.25 93 ALA A N 1
ATOM 720 C CA . ALA A 1 93 ? 24.596 -2.810 -30.249 1.00 77.25 93 ALA A CA 1
ATOM 721 C C . ALA A 1 93 ? 24.995 -3.089 -31.707 1.00 77.25 93 ALA A C 1
ATOM 723 O O . ALA A 1 93 ? 25.929 -3.851 -31.936 1.00 77.25 93 ALA A O 1
ATOM 724 N N . ALA A 1 94 ? 24.362 -2.417 -32.673 1.00 76.31 94 ALA A N 1
ATOM 725 C CA . ALA A 1 94 ? 24.709 -2.518 -34.090 1.00 76.31 94 ALA A CA 1
ATOM 726 C C . ALA A 1 94 ? 26.124 -1.988 -34.389 1.00 76.31 94 ALA A C 1
ATOM 728 O O . ALA A 1 94 ? 26.854 -2.577 -35.179 1.00 76.31 94 ALA A O 1
ATOM 729 N N . ALA A 1 95 ? 26.551 -0.914 -33.716 1.00 73.12 95 ALA A N 1
ATOM 730 C CA . ALA A 1 95 ? 27.909 -0.379 -33.839 1.00 73.12 95 ALA A CA 1
ATOM 731 C C . ALA A 1 95 ? 28.988 -1.286 -33.210 1.00 73.12 95 ALA A C 1
ATOM 733 O O . ALA A 1 95 ? 30.167 -1.136 -33.520 1.00 73.12 95 ALA A O 1
ATOM 734 N N . THR A 1 96 ? 28.594 -2.222 -32.339 1.00 63.88 96 THR A N 1
ATOM 735 C CA . THR A 1 96 ? 29.499 -3.148 -31.635 1.00 63.88 96 THR A CA 1
ATOM 736 C C . THR A 1 96 ? 29.529 -4.546 -32.281 1.00 63.88 96 THR A C 1
ATOM 738 O O . THR A 1 96 ? 30.169 -5.451 -31.747 1.00 63.88 96 THR A O 1
ATOM 741 N N . GLU A 1 97 ? 28.884 -4.765 -33.437 1.00 52.22 97 GLU A N 1
ATOM 742 C CA . GLU A 1 97 ? 28.965 -6.053 -34.144 1.00 52.22 97 GLU A CA 1
ATOM 743 C C . GLU A 1 97 ? 30.359 -6.293 -34.761 1.00 52.22 97 GLU A C 1
ATOM 745 O O . GLU A 1 97 ? 30.616 -6.060 -35.939 1.00 52.22 97 GLU A O 1
ATOM 750 N N . ALA A 1 98 ? 31.255 -6.862 -33.950 1.00 50.28 98 ALA A N 1
ATOM 751 C CA . ALA A 1 98 ? 32.070 -7.999 -34.369 1.00 50.28 98 ALA A CA 1
ATOM 752 C C . ALA A 1 98 ? 31.190 -9.275 -34.344 1.00 50.28 98 ALA A C 1
ATOM 754 O O . ALA A 1 98 ? 30.293 -9.380 -33.500 1.00 50.28 98 ALA A O 1
ATOM 755 N N . PRO A 1 99 ? 31.406 -10.269 -35.229 1.00 48.91 99 PRO A N 1
ATOM 756 C CA . PRO A 1 99 ? 30.426 -11.311 -35.556 1.00 48.91 99 PRO A CA 1
ATOM 757 C C . PRO A 1 99 ? 30.403 -12.467 -34.536 1.00 48.91 99 PRO A C 1
ATOM 759 O O . PRO A 1 99 ? 30.555 -13.630 -34.899 1.00 48.91 99 PRO A O 1
ATOM 762 N N . ALA A 1 100 ? 30.237 -12.176 -33.245 1.00 50.84 100 ALA A N 1
ATOM 763 C CA . ALA A 1 100 ? 30.307 -13.188 -32.189 1.00 50.84 100 ALA A CA 1
ATOM 764 C C . ALA A 1 100 ? 29.334 -12.938 -31.027 1.00 50.84 100 ALA A C 1
ATOM 766 O O . ALA A 1 100 ? 29.693 -13.106 -29.868 1.00 50.84 100 ALA A O 1
ATOM 767 N N . ALA A 1 101 ? 28.089 -12.546 -31.300 1.00 50.34 101 ALA A N 1
ATOM 768 C CA . ALA A 1 101 ? 27.034 -12.615 -30.285 1.00 50.34 101 ALA A CA 1
ATOM 769 C C . ALA A 1 101 ? 25.630 -12.693 -30.895 1.00 50.34 101 ALA A C 1
ATOM 771 O O . ALA A 1 101 ? 24.696 -12.055 -30.414 1.00 50.34 101 ALA A O 1
ATOM 772 N N . ARG A 1 102 ? 25.436 -13.547 -31.908 1.00 52.12 102 ARG A N 1
ATOM 773 C CA . ARG A 1 102 ? 24.107 -14.121 -32.144 1.00 52.12 102 ARG A CA 1
ATOM 774 C C . ARG A 1 102 ? 23.788 -15.038 -30.963 1.00 52.12 102 ARG A C 1
ATOM 776 O O . ARG A 1 102 ? 23.972 -16.248 -31.034 1.00 52.12 102 ARG A O 1
ATOM 783 N N . ARG A 1 103 ? 23.360 -14.461 -29.836 1.00 56.09 103 ARG A N 1
ATOM 784 C CA . ARG A 1 103 ? 22.610 -15.213 -28.831 1.00 56.09 103 ARG A CA 1
ATOM 785 C C . ARG A 1 103 ? 21.312 -15.603 -29.518 1.00 56.09 103 ARG A C 1
ATOM 787 O O . ARG A 1 103 ? 20.390 -14.799 -29.596 1.00 56.09 103 ARG A O 1
ATOM 794 N N . ASN A 1 104 ? 21.303 -16.806 -30.086 1.00 47.81 104 ASN A N 1
ATOM 795 C CA . ASN A 1 104 ? 20.089 -17.481 -30.500 1.00 47.81 104 ASN A CA 1
ATOM 796 C C . ASN A 1 104 ? 19.135 -17.430 -29.303 1.00 47.81 104 ASN A C 1
ATOM 798 O O . ASN A 1 104 ? 19.346 -18.123 -28.310 1.00 47.81 104 ASN A O 1
ATOM 802 N N . LEU A 1 105 ? 18.120 -16.572 -29.378 1.00 51.81 105 LEU A N 1
ATOM 803 C CA . LEU A 1 105 ? 16.922 -16.675 -28.554 1.00 51.81 105 LEU A CA 1
ATOM 804 C C . LEU A 1 105 ? 16.074 -17.812 -29.130 1.00 51.81 105 LEU A C 1
ATOM 806 O O . LEU A 1 105 ? 14.927 -17.610 -29.517 1.00 51.81 105 LEU A O 1
ATOM 810 N N . ASP A 1 106 ? 16.680 -18.994 -29.253 1.00 48.22 106 ASP A N 1
ATOM 811 C CA . ASP A 1 106 ? 15.923 -20.210 -29.473 1.00 48.22 106 ASP A CA 1
ATOM 812 C C . ASP A 1 106 ? 15.139 -20.410 -28.178 1.00 48.22 106 ASP A C 1
ATOM 814 O O . ASP A 1 106 ? 15.714 -20.587 -27.098 1.00 48.22 106 ASP A O 1
ATOM 818 N N . ALA A 1 107 ? 13.826 -20.206 -28.252 1.00 51.06 107 ALA A N 1
ATOM 819 C CA . ALA A 1 107 ? 12.950 -20.545 -27.153 1.00 51.06 107 ALA A CA 1
ATOM 820 C C . ALA A 1 107 ? 13.193 -22.023 -26.852 1.00 51.06 107 ALA A C 1
ATOM 822 O O . ALA A 1 107 ? 13.038 -22.858 -27.741 1.00 51.06 107 ALA A O 1
ATOM 823 N N . SER A 1 108 ? 13.598 -22.331 -25.616 1.00 48.09 108 SER A N 1
ATOM 824 C CA . SER A 1 108 ? 13.730 -23.714 -25.161 1.00 48.09 108 SER A CA 1
ATOM 825 C C . SER A 1 108 ? 12.476 -24.472 -25.599 1.00 48.09 108 SER A C 1
ATOM 827 O O . SER A 1 108 ? 11.378 -24.011 -25.260 1.00 48.09 108 SER A O 1
ATOM 829 N N . PRO A 1 109 ? 12.594 -25.586 -26.345 1.00 49.16 109 PRO A N 1
ATOM 830 C CA . PRO A 1 109 ? 11.430 -26.345 -26.747 1.00 49.16 109 PRO A CA 1
ATOM 831 C C . PRO A 1 109 ? 10.683 -26.721 -25.476 1.00 49.16 109 PRO A C 1
ATOM 833 O O . PRO A 1 109 ? 11.230 -27.385 -24.593 1.00 49.16 109 PRO A O 1
ATOM 836 N N . VAL A 1 110 ? 9.447 -26.248 -25.352 1.00 52.81 110 VAL A N 1
ATOM 837 C CA . VAL A 1 110 ? 8.507 -26.841 -24.411 1.00 52.81 110 VAL A CA 1
ATOM 838 C C . VAL A 1 110 ? 8.412 -28.319 -24.792 1.00 52.81 110 VAL A C 1
ATOM 840 O O . VAL A 1 110 ? 8.091 -28.610 -25.946 1.00 52.81 110 VAL A O 1
ATOM 843 N N . PRO A 1 111 ? 8.700 -29.275 -23.893 1.00 43.59 111 PRO A N 1
ATOM 844 C CA . PRO A 1 111 ? 8.394 -30.664 -24.171 1.00 43.59 111 PRO A CA 1
ATOM 845 C C . PRO A 1 111 ? 6.872 -30.805 -24.092 1.00 43.59 111 PRO A C 1
ATOM 847 O O . PRO A 1 111 ? 6.317 -31.147 -23.052 1.00 43.59 111 PRO A O 1
ATOM 850 N N . TYR A 1 112 ? 6.177 -30.481 -25.181 1.00 51.00 112 TYR A N 1
ATOM 851 C CA . TYR A 1 112 ? 4.787 -30.863 -25.356 1.00 51.00 112 TYR A CA 1
ATOM 852 C C . TYR A 1 112 ? 4.738 -32.083 -26.262 1.00 51.00 112 TYR A C 1
ATOM 854 O O . TYR A 1 112 ? 4.981 -31.978 -27.460 1.00 51.00 112 TYR A O 1
ATOM 862 N N . ALA A 1 113 ? 4.455 -33.220 -25.630 1.00 40.81 113 ALA A N 1
ATOM 863 C CA . ALA A 1 113 ? 3.712 -34.378 -26.127 1.00 40.81 113 ALA A CA 1
ATOM 864 C C . ALA A 1 113 ? 4.318 -35.656 -25.533 1.00 40.81 113 ALA A C 1
ATOM 866 O O . ALA A 1 113 ? 5.042 -36.394 -26.199 1.00 40.81 113 ALA A O 1
ATOM 867 N N . SER A 1 114 ? 3.970 -35.966 -24.281 1.00 50.16 114 SER A N 1
ATOM 868 C CA . SER A 1 114 ? 3.805 -37.384 -23.956 1.00 50.16 114 SER A CA 1
ATOM 869 C C . SER A 1 114 ? 2.684 -37.901 -24.862 1.00 50.16 114 SER A C 1
ATOM 871 O O . SER A 1 114 ? 1.627 -37.261 -24.911 1.00 50.16 114 SER A O 1
ATOM 873 N N . PRO A 1 115 ? 2.880 -38.994 -25.615 1.00 44.34 115 PRO A N 1
ATOM 874 C CA . PRO A 1 115 ? 1.808 -39.539 -26.424 1.00 44.34 115 PRO A CA 1
ATOM 875 C C . PRO A 1 115 ? 0.675 -39.953 -25.486 1.00 44.34 115 PRO A C 1
ATOM 877 O O . PRO A 1 115 ? 0.894 -40.651 -24.495 1.00 44.34 115 PRO A O 1
ATOM 880 N N . VAL A 1 116 ? -0.534 -39.489 -25.796 1.00 47.31 116 VAL A N 1
ATOM 881 C CA . VAL A 1 116 ? -1.770 -40.005 -25.212 1.00 47.31 116 VAL A CA 1
ATOM 882 C C . VAL A 1 116 ? -1.818 -41.495 -25.539 1.00 47.31 116 VAL A C 1
ATOM 884 O O . VAL A 1 116 ? -2.114 -41.885 -26.668 1.00 47.31 116 VAL A O 1
ATOM 887 N N . ALA A 1 117 ? -1.474 -42.334 -24.564 1.00 39.62 117 ALA A N 1
ATOM 888 C CA . ALA A 1 117 ? -1.781 -43.749 -24.630 1.00 39.62 117 ALA A CA 1
ATOM 889 C C . ALA A 1 117 ? -3.302 -43.893 -24.489 1.00 39.62 117 ALA A C 1
ATOM 891 O O . ALA A 1 117 ? -3.901 -43.396 -23.535 1.00 39.62 117 ALA A O 1
ATOM 892 N N . SER A 1 118 ? -3.917 -44.519 -25.491 1.00 41.75 118 SER A N 1
ATOM 893 C CA . SER A 1 118 ? -5.339 -44.869 -25.503 1.00 41.75 118 SER A CA 1
ATOM 894 C C . SER A 1 118 ? -5.706 -45.781 -24.319 1.00 41.75 118 SER A C 1
ATOM 896 O O . SER A 1 118 ? -4.837 -46.488 -23.803 1.00 41.75 118 SER A O 1
ATOM 898 N N . PRO A 1 119 ? -6.976 -45.778 -23.874 1.00 53.00 119 PRO A N 1
ATOM 899 C CA . PRO A 1 119 ? -7.396 -46.439 -22.650 1.00 53.00 119 PRO A CA 1
ATOM 900 C C . PRO A 1 119 ? -7.729 -47.900 -22.944 1.00 53.00 119 PRO A C 1
ATOM 902 O O . PRO A 1 119 ? -8.860 -48.208 -23.300 1.00 53.00 119 PRO A O 1
ATOM 905 N N . ASP A 1 120 ? -6.763 -48.803 -22.810 1.00 51.00 120 ASP A N 1
ATOM 906 C CA . ASP A 1 120 ? -7.086 -50.226 -22.698 1.00 51.00 120 ASP A CA 1
ATOM 907 C C . ASP A 1 120 ? -5.988 -50.987 -21.949 1.00 51.00 120 ASP A C 1
ATOM 909 O O . ASP A 1 120 ? -5.031 -51.493 -22.527 1.00 51.00 120 ASP A O 1
ATOM 913 N N . ALA A 1 121 ? -6.095 -51.003 -20.623 1.00 41.97 121 ALA A N 1
ATOM 914 C CA . ALA A 1 121 ? -5.530 -52.047 -19.777 1.00 41.97 121 ALA A CA 1
ATOM 915 C C . ALA A 1 121 ? -6.186 -51.949 -18.397 1.00 41.97 121 ALA A C 1
ATOM 917 O O . ALA A 1 121 ? -6.076 -50.939 -17.701 1.00 41.97 121 ALA A O 1
ATOM 918 N N . SER A 1 122 ? -6.902 -53.006 -18.022 1.00 50.12 122 SER A N 1
ATOM 919 C CA . SER A 1 122 ? -7.547 -53.153 -16.716 1.00 50.12 122 SER A CA 1
ATOM 920 C C . SER A 1 122 ? -6.545 -52.967 -15.562 1.00 50.12 122 SER A C 1
ATOM 922 O O . SER A 1 122 ? -5.419 -53.463 -15.658 1.00 50.12 122 SER A O 1
ATOM 924 N N . PRO A 1 123 ? -6.923 -52.300 -14.456 1.00 50.50 123 PRO A N 1
ATOM 925 C CA . PRO A 1 123 ? -6.029 -52.136 -13.317 1.00 50.50 123 PRO A CA 1
ATOM 926 C C . PRO A 1 123 ? -5.843 -53.473 -12.574 1.00 50.50 123 PRO A C 1
ATOM 928 O O . PRO A 1 123 ? -6.834 -54.153 -12.295 1.00 50.50 123 PRO A O 1
ATOM 931 N N . PRO A 1 124 ? -4.611 -53.868 -12.204 1.00 50.12 124 PRO A N 1
ATOM 932 C CA . PRO A 1 124 ? -4.412 -54.955 -11.255 1.00 50.12 124 PRO A CA 1
ATOM 933 C C . PRO A 1 124 ? -4.832 -54.522 -9.839 1.00 50.12 124 PRO A C 1
ATOM 935 O O . PRO A 1 124 ? -4.617 -53.378 -9.433 1.00 50.12 124 PRO A O 1
ATOM 938 N N . SER A 1 125 ? -5.437 -55.458 -9.100 1.00 51.41 125 SER A N 1
ATOM 939 C CA . SER A 1 125 ? -5.890 -55.316 -7.708 1.00 51.41 125 SER A CA 1
ATOM 940 C C . SER A 1 125 ? -4.856 -54.662 -6.778 1.00 51.41 125 SER A C 1
ATOM 942 O O . SER A 1 125 ? -3.668 -54.9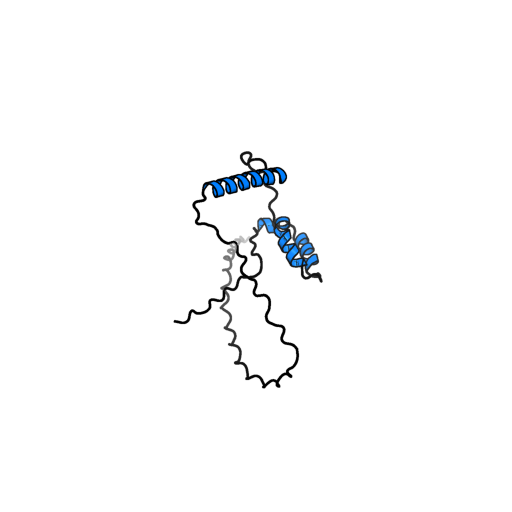77 -6.874 1.00 51.41 125 SER A O 1
ATOM 944 N N . PRO A 1 126 ? -5.288 -53.838 -5.805 1.00 49.75 126 PRO A N 1
ATOM 945 C CA . PRO A 1 126 ? -4.391 -53.289 -4.799 1.00 49.75 126 PRO A CA 1
ATOM 946 C C . PRO A 1 126 ? -3.985 -54.367 -3.782 1.00 49.75 126 PRO A C 1
ATOM 948 O O . PRO A 1 126 ? -4.827 -54.952 -3.099 1.00 49.75 126 PRO A O 1
ATOM 951 N N . SER A 1 127 ? -2.680 -54.603 -3.653 1.00 55.50 127 SER A N 1
ATOM 952 C CA . SER A 1 127 ? -2.100 -55.278 -2.486 1.00 55.50 127 SER A CA 1
ATOM 953 C C . SER A 1 127 ? -2.341 -54.442 -1.218 1.00 55.50 127 SER A C 1
ATOM 955 O O . SER A 1 127 ? -2.339 -53.210 -1.297 1.00 55.50 127 SER A O 1
ATOM 957 N N . PRO A 1 128 ? -2.533 -55.068 -0.042 1.00 62.28 128 PRO A N 1
ATOM 958 C CA . PRO A 1 128 ? -2.765 -54.336 1.199 1.00 62.28 128 PRO A CA 1
ATOM 959 C C . PRO A 1 128 ? -1.526 -53.511 1.594 1.00 62.28 128 PRO A C 1
ATOM 961 O O . PRO A 1 128 ? -0.398 -53.964 1.378 1.00 62.28 128 PRO A O 1
ATOM 964 N N . PRO A 1 129 ? -1.700 -52.313 2.181 1.00 55.50 129 PRO A N 1
ATOM 965 C CA . PRO A 1 129 ? -0.576 -51.502 2.629 1.00 55.50 129 PRO A CA 1
ATOM 966 C C . PRO A 1 129 ? 0.122 -52.152 3.831 1.00 55.50 129 PRO A C 1
ATOM 968 O O . PRO A 1 129 ? -0.527 -52.575 4.790 1.00 55.50 129 PRO A O 1
ATOM 971 N N . SER A 1 130 ? 1.457 -52.194 3.794 1.00 59.34 130 SER A N 1
ATOM 972 C CA . SER A 1 130 ? 2.284 -52.449 4.980 1.00 59.34 130 SER A CA 1
ATOM 973 C C . SER A 1 130 ? 1.969 -51.427 6.082 1.00 59.34 130 SER A C 1
ATOM 975 O O . SER A 1 130 ? 1.741 -50.255 5.767 1.00 59.34 130 SER A O 1
ATOM 977 N N . PRO A 1 131 ? 1.981 -51.822 7.367 1.00 59.50 131 PRO A N 1
ATOM 978 C CA . PRO A 1 131 ? 1.695 -50.906 8.464 1.00 59.50 131 PRO A CA 1
ATOM 979 C C . PRO A 1 131 ? 2.772 -49.817 8.561 1.00 59.50 131 PRO A C 1
ATOM 981 O O . PRO A 1 131 ? 3.967 -50.107 8.634 1.00 59.50 131 PRO A O 1
ATOM 984 N N . SER A 1 132 ? 2.332 -48.557 8.569 1.00 60.53 132 SER A N 1
ATOM 985 C CA . SER A 1 132 ? 3.175 -47.388 8.825 1.00 60.53 132 SER A CA 1
ATOM 986 C C . SER A 1 132 ? 3.853 -47.483 10.200 1.00 60.53 132 SER A C 1
ATOM 988 O O . SER A 1 132 ? 3.216 -47.939 11.155 1.00 60.53 132 SER A O 1
ATOM 990 N N . PRO A 1 133 ? 5.106 -47.016 10.355 1.00 63.97 133 PRO A N 1
ATOM 991 C CA . PRO A 1 133 ? 5.695 -46.851 11.679 1.00 63.97 133 PRO A CA 1
ATOM 992 C C . PRO A 1 133 ? 4.898 -45.806 12.484 1.00 63.97 133 PRO A C 1
ATOM 994 O O . PRO A 1 133 ? 4.369 -44.856 11.895 1.00 63.97 133 PRO A O 1
ATOM 997 N N . PRO A 1 134 ? 4.785 -45.959 13.817 1.00 64.38 134 PRO A N 1
ATOM 998 C CA . PRO A 1 134 ? 4.076 -44.994 14.649 1.00 64.38 134 PRO A CA 1
ATOM 999 C C . PRO A 1 134 ? 4.770 -43.621 14.609 1.00 64.38 134 PRO A C 1
ATOM 1001 O O . PRO A 1 134 ? 5.992 -43.553 14.437 1.00 64.38 134 PRO A O 1
ATOM 1004 N N . PRO A 1 135 ? 4.015 -42.520 14.778 1.00 63.19 135 PRO A N 1
ATOM 1005 C CA . PRO A 1 135 ? 4.594 -41.185 14.839 1.00 63.19 135 PRO A CA 1
ATOM 1006 C C . PRO A 1 135 ? 5.556 -41.066 16.035 1.00 63.19 135 PRO A C 1
ATOM 1008 O O . PRO A 1 135 ? 5.306 -41.676 17.080 1.00 63.19 135 PRO A O 1
ATOM 1011 N N . PRO A 1 136 ? 6.640 -40.276 15.924 1.00 62.78 136 PRO A N 1
ATOM 1012 C CA . PRO A 1 136 ? 7.477 -39.974 17.074 1.00 62.78 136 PRO A CA 1
ATOM 1013 C C . PRO A 1 136 ? 6.652 -39.231 18.132 1.00 62.78 136 PRO A C 1
ATOM 1015 O O . PRO A 1 136 ? 5.886 -38.318 17.815 1.00 62.78 136 PRO A O 1
ATOM 1018 N N . SER A 1 137 ? 6.809 -39.642 19.392 1.00 67.88 137 SER A N 1
ATOM 1019 C CA . SER A 1 137 ? 6.173 -39.009 20.548 1.00 67.88 137 SER A CA 1
ATOM 1020 C C . SER A 1 137 ? 6.418 -37.494 20.560 1.00 67.88 137 SER A C 1
ATOM 1022 O O . SER A 1 137 ? 7.541 -37.065 20.272 1.00 67.88 137 SER A O 1
ATOM 1024 N N . PRO A 1 138 ? 5.420 -36.668 20.926 1.00 61.25 138 PRO A N 1
ATOM 1025 C CA . PRO A 1 138 ? 5.627 -35.235 21.070 1.00 61.25 138 PRO A CA 1
ATOM 1026 C C . PRO A 1 138 ? 6.694 -34.979 22.138 1.00 61.25 138 PRO A C 1
ATOM 1028 O O . PRO A 1 138 ? 6.633 -35.527 23.241 1.00 61.25 138 PRO A O 1
ATOM 1031 N N . SER A 1 139 ? 7.690 -34.158 21.802 1.00 64.19 139 SER A N 1
ATOM 1032 C CA . SER A 1 139 ? 8.669 -33.672 22.774 1.00 64.19 139 SER A CA 1
ATOM 1033 C C . SER A 1 139 ? 7.945 -32.958 23.925 1.00 64.19 139 SER A C 1
ATOM 1035 O O . SER A 1 139 ? 6.948 -32.272 23.675 1.00 64.19 139 SER A O 1
ATOM 1037 N N . PRO A 1 140 ? 8.407 -33.102 25.182 1.00 65.81 140 PRO A N 1
ATOM 1038 C CA . PRO A 1 140 ? 7.806 -32.387 26.300 1.00 65.81 140 PRO A CA 1
ATOM 1039 C C . PRO A 1 140 ? 7.884 -30.870 26.059 1.00 65.81 140 PRO A C 1
ATOM 1041 O O . PRO A 1 140 ? 8.853 -30.398 25.455 1.00 65.81 140 PRO A O 1
ATOM 1044 N N . PRO A 1 141 ? 6.881 -30.097 26.508 1.00 60.03 141 PRO A N 1
ATOM 1045 C CA . PRO A 1 141 ? 6.895 -28.651 26.352 1.00 60.03 141 PRO A CA 1
ATOM 1046 C C . PRO A 1 141 ? 8.121 -28.060 27.056 1.00 60.03 141 PRO A C 1
ATOM 1048 O O . PRO A 1 141 ? 8.434 -28.428 28.191 1.00 60.03 141 PRO A O 1
ATOM 1051 N N . SER A 1 142 ? 8.806 -27.136 26.378 1.00 65.00 142 SER A N 1
ATOM 1052 C CA . SER A 1 142 ? 9.852 -26.312 26.987 1.00 65.00 142 SER A CA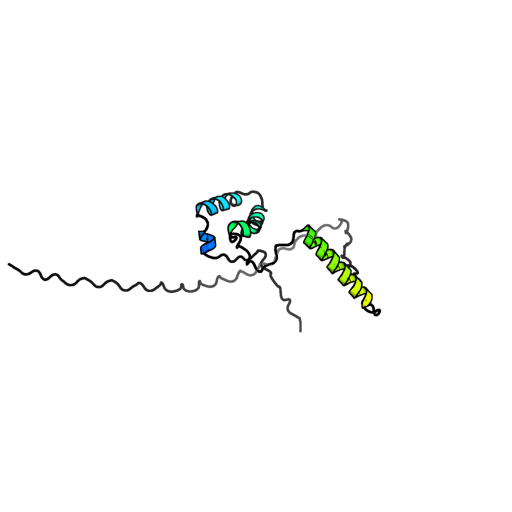 1
ATOM 1053 C C . SER A 1 142 ? 9.330 -25.667 28.278 1.00 65.00 142 SER A C 1
ATOM 1055 O O . SER A 1 142 ? 8.181 -25.214 28.296 1.00 65.00 142 SER A O 1
ATOM 1057 N N . PRO A 1 143 ? 10.140 -25.591 29.350 1.00 63.38 143 PRO A N 1
ATOM 1058 C CA . PRO A 1 143 ? 9.720 -24.932 30.578 1.00 63.38 143 PRO A CA 1
ATOM 1059 C C . PRO A 1 143 ? 9.390 -23.465 30.291 1.00 63.38 143 PRO A C 1
ATOM 1061 O O . PRO A 1 143 ? 10.165 -22.755 29.646 1.00 63.38 143 PRO A O 1
ATOM 1064 N N . SER A 1 144 ? 8.218 -23.028 30.755 1.00 64.81 144 SER A N 1
ATOM 1065 C CA . SER A 1 144 ? 7.765 -21.642 30.652 1.00 64.81 144 SER A CA 1
ATOM 1066 C C . SER A 1 144 ? 8.822 -20.677 31.205 1.00 64.81 144 SER A C 1
ATOM 1068 O O . SER A 1 144 ? 9.436 -20.981 32.234 1.00 64.81 144 SER A O 1
ATOM 1070 N N . PRO A 1 145 ? 9.032 -19.503 30.580 1.00 68.25 145 PRO A N 1
ATOM 1071 C CA . PRO A 1 145 ? 9.880 -18.473 31.165 1.00 68.25 145 PRO A CA 1
ATOM 1072 C C . PRO A 1 145 ? 9.318 -18.049 32.535 1.00 68.25 145 PRO A C 1
ATOM 1074 O O . PRO A 1 145 ? 8.094 -18.036 32.713 1.00 68.25 145 PRO A O 1
ATOM 1077 N N . PRO A 1 146 ? 10.180 -17.716 33.514 1.00 68.44 146 PRO A N 1
ATOM 1078 C CA . PRO A 1 146 ? 9.724 -17.279 34.826 1.00 68.44 146 PRO A CA 1
ATOM 1079 C C . PRO A 1 146 ? 8.888 -15.994 34.702 1.00 68.44 146 PRO A C 1
ATOM 1081 O O . PRO A 1 146 ? 9.144 -15.179 33.807 1.00 68.44 146 PRO A O 1
ATOM 1084 N N . PRO A 1 147 ? 7.890 -15.792 35.580 1.00 68.12 147 PRO A N 1
ATOM 1085 C CA . PRO A 1 147 ? 7.105 -14.566 35.579 1.00 68.12 147 PRO A CA 1
ATOM 1086 C C . PRO A 1 147 ? 8.011 -13.349 35.838 1.00 68.12 147 PRO A C 1
ATOM 1088 O O . PRO A 1 147 ? 9.014 -13.472 36.548 1.00 68.12 147 PRO A O 1
ATOM 1091 N N . PRO A 1 148 ? 7.673 -12.167 35.292 1.00 67.06 148 PRO A N 1
ATOM 1092 C CA . PRO A 1 148 ? 8.395 -10.943 35.607 1.00 67.06 148 PRO A CA 1
ATOM 1093 C C . PRO A 1 148 ? 8.321 -10.674 37.114 1.00 67.06 148 PRO A C 1
ATOM 1095 O O . PRO A 1 148 ? 7.255 -10.780 37.723 1.00 67.06 148 PRO A O 1
ATOM 1098 N N . SER A 1 149 ? 9.466 -10.336 37.709 1.00 65.50 149 SER A N 1
ATOM 1099 C CA . SER A 1 149 ? 9.580 -9.976 39.121 1.00 65.50 149 SER A CA 1
ATOM 1100 C C . SER A 1 149 ? 8.577 -8.874 39.471 1.00 65.50 149 SER A C 1
ATOM 1102 O O . SER A 1 149 ? 8.557 -7.821 38.830 1.00 65.50 149 SER A O 1
ATOM 1104 N N . LEU A 1 150 ? 7.745 -9.122 40.485 1.00 64.69 150 LEU A N 1
ATOM 1105 C CA . LEU A 1 150 ? 6.837 -8.122 41.048 1.00 64.69 150 LEU A CA 1
ATOM 1106 C C . LEU A 1 150 ? 7.633 -6.873 41.479 1.00 64.69 150 LEU A C 1
ATOM 1108 O O . LEU A 1 150 ? 8.734 -7.017 42.019 1.00 64.69 150 LEU A O 1
ATOM 1112 N N . PRO A 1 151 ? 7.101 -5.653 41.277 1.00 69.06 151 PRO A N 1
ATOM 1113 C CA . PRO A 1 151 ? 7.700 -4.459 41.857 1.00 69.06 151 PRO A CA 1
ATOM 1114 C C . PRO A 1 151 ? 7.695 -4.566 43.394 1.00 69.06 151 PRO A C 1
ATOM 1116 O O . PRO A 1 151 ? 6.786 -5.182 43.959 1.00 69.06 151 PRO A O 1
ATOM 1119 N N . PRO A 1 152 ? 8.689 -3.984 44.088 1.00 65.06 152 PRO A N 1
ATOM 1120 C CA . PRO A 1 152 ? 8.741 -4.019 45.544 1.00 65.06 152 PRO A CA 1
ATOM 1121 C C . PRO A 1 152 ? 7.498 -3.350 46.143 1.00 65.06 152 PRO A C 1
ATOM 1123 O O . PRO A 1 152 ? 7.089 -2.272 45.707 1.00 65.06 152 PRO A O 1
ATOM 1126 N N . SER A 1 153 ? 6.901 -4.004 47.141 1.00 69.44 153 SER A N 1
ATOM 1127 C CA . SER A 1 153 ? 5.752 -3.486 47.886 1.00 69.44 153 SER A CA 1
ATOM 1128 C C . SER A 1 153 ? 6.052 -2.100 48.474 1.00 69.44 153 SER A C 1
ATOM 1130 O O . SER A 1 153 ? 7.160 -1.884 48.975 1.00 69.44 153 SER A O 1
ATOM 1132 N N . PRO A 1 154 ? 5.087 -1.162 48.472 1.00 66.00 154 PRO A N 1
ATOM 1133 C CA . PRO A 1 154 ? 5.264 0.113 49.150 1.00 66.00 154 PRO A CA 1
ATOM 1134 C C . PRO A 1 154 ? 5.419 -0.111 50.662 1.00 66.00 154 PRO A C 1
ATOM 1136 O O . PRO A 1 154 ? 4.675 -0.884 51.268 1.00 66.00 154 PRO A O 1
ATOM 1139 N N . LEU A 1 155 ? 6.412 0.560 51.253 1.00 67.69 155 LEU A N 1
ATOM 1140 C CA . LEU A 1 155 ? 6.658 0.585 52.697 1.00 67.69 155 LEU A CA 1
ATOM 1141 C C . LEU A 1 155 ? 5.392 1.023 53.460 1.00 67.69 155 LEU A C 1
ATOM 1143 O O . LEU A 1 155 ? 4.697 1.934 52.999 1.00 67.69 155 LEU A O 1
ATOM 1147 N N . PRO A 1 156 ? 5.097 0.428 54.632 1.00 69.94 156 PRO A N 1
ATOM 1148 C CA . PRO A 1 156 ? 3.999 0.894 55.466 1.00 69.94 156 PRO A CA 1
ATOM 1149 C C . PRO A 1 156 ? 4.281 2.315 55.989 1.00 69.94 156 PRO A C 1
ATOM 1151 O O . PRO A 1 156 ? 5.440 2.658 56.246 1.00 69.94 156 PRO A O 1
ATOM 1154 N N . PRO A 1 157 ? 3.242 3.153 56.163 1.00 69.00 157 PRO A N 1
ATOM 1155 C CA . PRO A 1 157 ? 3.402 4.480 56.743 1.00 69.00 157 PRO A CA 1
ATOM 1156 C C . PRO A 1 157 ? 3.840 4.391 58.218 1.00 69.00 157 PRO A C 1
ATOM 1158 O O . PRO A 1 157 ? 3.523 3.408 58.896 1.00 69.00 157 PRO A O 1
ATOM 1161 N N . PRO A 1 158 ? 4.560 5.404 58.736 1.00 68.94 158 PRO A N 1
ATOM 1162 C CA . PRO A 1 158 ? 4.992 5.420 60.128 1.00 68.94 158 PRO A CA 1
ATOM 1163 C C . PRO A 1 158 ? 3.790 5.518 61.084 1.00 68.94 158 PRO A C 1
ATOM 1165 O O . PRO A 1 158 ? 2.769 6.118 60.731 1.00 68.94 158 PRO A O 1
ATOM 1168 N N . PRO A 1 159 ? 3.896 4.962 62.305 1.00 61.31 159 PRO A N 1
ATOM 1169 C CA . PRO A 1 159 ? 2.818 5.013 63.281 1.00 61.31 159 PRO A CA 1
ATOM 1170 C C . PRO A 1 159 ? 2.565 6.455 63.731 1.00 61.31 159 PRO A C 1
ATOM 1172 O O . PRO A 1 159 ? 3.487 7.179 64.111 1.00 61.31 159 PRO A O 1
ATOM 1175 N N . SER A 1 160 ? 1.298 6.868 63.710 1.00 60.84 160 SER A N 1
ATOM 1176 C CA . SER A 1 160 ? 0.860 8.119 64.321 1.00 60.84 160 SER A CA 1
ATOM 1177 C C . SER A 1 160 ? 1.023 8.020 65.837 1.00 60.84 160 SER A C 1
ATOM 1179 O O . SER A 1 160 ? 0.371 7.207 66.490 1.00 60.84 160 SER A O 1
ATOM 1181 N N . LEU A 1 161 ? 1.903 8.849 66.397 1.00 57.38 161 LEU A N 1
ATOM 1182 C CA . LEU A 1 161 ? 2.011 9.042 67.838 1.00 57.38 161 LEU A CA 1
ATOM 1183 C C . LEU A 1 161 ? 0.756 9.775 68.328 1.00 57.38 161 LEU A C 1
ATOM 1185 O O . LEU A 1 161 ? 0.661 10.997 68.236 1.00 57.38 161 LEU A O 1
ATOM 1189 N N . SER A 1 162 ? -0.219 9.023 68.838 1.00 55.75 162 SER A N 1
ATOM 1190 C CA . SER A 1 162 ? -1.274 9.578 69.684 1.00 55.75 162 SER A CA 1
ATOM 1191 C C . SER A 1 162 ? -0.677 9.942 71.041 1.00 55.75 162 SER A C 1
ATOM 1193 O O . SER A 1 162 ? -0.252 9.069 71.796 1.00 55.75 162 SER A O 1
ATOM 1195 N N . LEU A 1 163 ? -0.651 11.241 71.339 1.00 58.25 163 LEU A N 1
ATOM 1196 C CA . LEU A 1 163 ? -0.420 11.767 72.682 1.00 58.25 163 LEU A CA 1
ATOM 1197 C C . LEU A 1 163 ? -1.673 11.489 73.545 1.00 58.25 163 LEU A C 1
ATOM 1199 O O . LEU A 1 163 ? -2.772 11.833 73.102 1.00 58.25 163 LEU A O 1
ATOM 1203 N N . PRO A 1 164 ? -1.552 10.864 74.729 1.00 63.53 164 PRO A N 1
ATOM 1204 C CA . PRO A 1 164 ? -2.655 10.733 75.686 1.00 63.53 164 PRO A CA 1
ATOM 1205 C C . PRO A 1 164 ? -2.842 12.033 76.518 1.00 63.53 164 PRO A C 1
ATOM 1207 O O . PRO A 1 164 ? -1.994 12.922 76.416 1.00 63.53 164 PRO A O 1
ATOM 1210 N N . PRO A 1 165 ? -3.967 12.168 77.257 1.00 60.94 165 PRO A N 1
ATOM 1211 C CA . PRO A 1 165 ? -4.652 13.438 77.548 1.00 60.94 165 PRO A CA 1
ATOM 1212 C C . PRO A 1 165 ? -4.006 14.331 78.613 1.00 60.94 165 PRO A C 1
ATOM 1214 O O . PRO A 1 165 ? -3.321 13.799 79.515 1.00 60.94 165 PRO A O 1
#